Protein AF-A0A920K5R7-F1 (afdb_monomer_lite)

Secondary structure (DSSP, 8-state):
-HHHHHHHHHHHHTT-------TTS-HHHHHHHHHHHT--SS-EEEETTEEEEEHHHHHHHHHT-

Foldseek 3Di:
DVLVVVLVVVCVVVVHDDDDDPCVVPVCSLVVVCVVLVHNDDDWDDDPNHTDDHSVSSVVVVVVD

Sequence (65 aa):
MWFSMAVSNMLKILEVNFKGVNVLEDQSLREGIKIYSDWPTIPQLYIKKEFVGGCDIIKEMYKEW

Structure (mmCIF, N/CA/C/O backbone):
data_AF-A0A920K5R7-F1
#
_entry.id   AF-A0A920K5R7-F1
#
loop_
_atom_site.group_PDB
_atom_site.id
_atom_site.type_symbol
_atom_site.label_atom_id
_atom_site.label_alt_id
_atom_site.label_comp_id
_atom_site.label_asym_id
_atom_site.label_entity_id
_atom_site.label_seq_id
_atom_site.pdbx_PDB_ins_code
_atom_site.Cartn_x
_atom_site.Cartn_y
_atom_site.Cartn_z
_atom_site.occupancy
_atom_site.B_iso_or_equiv
_atom_site.auth_seq_id
_atom_site.auth_comp_id
_atom_site.auth_asym_id
_atom_site.auth_atom_id
_atom_site.pdbx_PDB_model_num
ATOM 1 N N . MET A 1 1 ? 9.903 -5.410 3.241 1.00 56.22 1 MET A N 1
ATOM 2 C CA . MET A 1 1 ? 9.339 -6.313 4.273 1.00 56.22 1 MET A CA 1
ATOM 3 C C . MET A 1 1 ? 8.833 -5.577 5.515 1.00 56.22 1 MET A C 1
ATOM 5 O O . MET A 1 1 ? 7.688 -5.803 5.876 1.00 56.22 1 MET A O 1
ATOM 9 N N . TRP A 1 2 ? 9.599 -4.663 6.127 1.00 55.25 2 TRP A N 1
ATOM 10 C CA . TRP A 1 2 ? 9.186 -3.964 7.362 1.00 55.25 2 TRP A CA 1
ATOM 11 C C . TRP A 1 2 ? 7.880 -3.149 7.240 1.00 55.25 2 TRP A C 1
ATOM 13 O O . TRP A 1 2 ? 7.024 -3.224 8.117 1.00 55.25 2 TRP A O 1
ATOM 23 N N . PHE A 1 3 ? 7.672 -2.433 6.130 1.00 60.84 3 PHE A N 1
ATOM 24 C CA . PHE A 1 3 ? 6.464 -1.616 5.932 1.00 60.84 3 PHE A CA 1
ATOM 25 C C . PHE A 1 3 ? 5.194 -2.445 5.687 1.00 60.84 3 PHE A C 1
ATOM 27 O O . PHE A 1 3 ? 4.144 -2.148 6.244 1.00 60.84 3 PHE A O 1
ATOM 34 N N . SER A 1 4 ? 5.290 -3.533 4.920 1.00 67.75 4 SER A N 1
ATOM 35 C CA . SER A 1 4 ? 4.161 -4.439 4.672 1.00 67.75 4 SER A CA 1
ATOM 36 C C . SER A 1 4 ? 3.686 -5.141 5.950 1.00 67.75 4 SER A C 1
ATOM 38 O O . SER A 1 4 ? 2.490 -5.379 6.111 1.00 67.75 4 SER A O 1
ATOM 40 N N . MET A 1 5 ? 4.609 -5.445 6.872 1.00 74.25 5 MET A N 1
ATOM 41 C CA . MET A 1 5 ? 4.291 -6.075 8.156 1.00 74.25 5 MET A CA 1
ATOM 42 C C . MET A 1 5 ? 3.502 -5.136 9.075 1.00 74.25 5 MET A C 1
ATOM 44 O O . MET A 1 5 ? 2.522 -5.566 9.678 1.00 74.25 5 MET A O 1
ATOM 48 N N . ALA A 1 6 ? 3.874 -3.853 9.124 1.00 74.12 6 ALA A N 1
ATOM 49 C CA . ALA A 1 6 ? 3.156 -2.847 9.906 1.00 74.12 6 ALA A CA 1
ATOM 50 C C . ALA A 1 6 ? 1.691 -2.703 9.452 1.00 74.12 6 ALA A C 1
ATOM 52 O O . ALA A 1 6 ? 0.781 -2.799 10.272 1.00 74.12 6 ALA A O 1
ATOM 53 N N . VAL A 1 7 ? 1.461 -2.567 8.140 1.00 70.00 7 VAL A N 1
ATOM 54 C CA . VAL A 1 7 ? 0.106 -2.452 7.567 1.00 70.00 7 VAL A CA 1
ATOM 55 C C . VAL A 1 7 ? -0.715 -3.719 7.820 1.00 70.00 7 VAL A C 1
ATOM 57 O O . VAL A 1 7 ? -1.863 -3.646 8.252 1.00 70.00 7 VAL A O 1
ATOM 60 N N . SER A 1 8 ? -0.113 -4.893 7.612 1.00 71.88 8 SER A N 1
ATOM 61 C CA . SER A 1 8 ? -0.798 -6.178 7.806 1.00 71.88 8 SER A CA 1
ATOM 62 C C . SER A 1 8 ? -1.201 -6.417 9.264 1.00 71.88 8 SER A C 1
ATOM 64 O O . SER A 1 8 ? -2.275 -6.953 9.517 1.00 71.88 8 SER A O 1
ATOM 66 N N . ASN A 1 9 ? -0.359 -6.030 10.229 1.00 78.75 9 ASN A N 1
ATOM 67 C CA . ASN A 1 9 ? -0.667 -6.184 11.654 1.00 78.75 9 ASN A CA 1
ATOM 68 C C . ASN A 1 9 ? -1.809 -5.268 12.096 1.00 78.75 9 ASN A C 1
ATOM 70 O O . ASN A 1 9 ? -2.679 -5.709 12.840 1.00 78.75 9 ASN A O 1
ATOM 74 N N . MET A 1 10 ? -1.848 -4.031 11.607 1.00 73.75 10 MET A N 1
ATOM 75 C CA . MET A 1 10 ? -2.937 -3.113 11.925 1.00 73.75 10 MET A CA 1
ATOM 76 C C . MET A 1 10 ? -4.284 -3.603 11.387 1.00 73.75 10 MET A C 1
ATOM 78 O O . MET A 1 10 ? -5.265 -3.630 12.123 1.00 73.75 10 MET A O 1
ATOM 82 N N . LEU A 1 11 ? -4.330 -4.053 10.129 1.00 74.06 11 LEU A N 1
ATOM 83 C CA . LEU A 1 11 ? -5.560 -4.596 9.547 1.00 74.06 11 LEU A CA 1
ATOM 84 C C . LEU A 1 11 ? -6.056 -5.838 10.305 1.00 74.06 11 LEU A C 1
ATOM 86 O O . LEU A 1 11 ? -7.261 -6.018 10.446 1.00 74.06 11 LEU A O 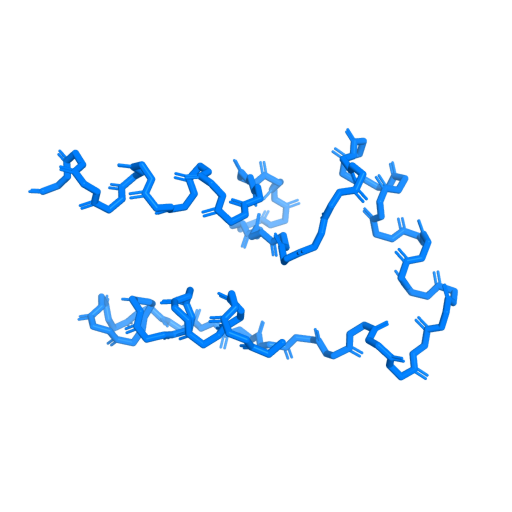1
ATOM 90 N N . LYS A 1 12 ? -5.140 -6.657 10.844 1.00 77.19 12 LYS A N 1
ATOM 91 C CA . LYS A 1 12 ? -5.491 -7.785 11.722 1.00 77.19 12 LYS A CA 1
ATOM 92 C C . LYS A 1 12 ? -6.087 -7.341 13.058 1.00 77.19 12 LYS A C 1
ATOM 94 O O . LYS A 1 12 ? -7.044 -7.963 13.498 1.00 77.19 12 LYS A O 1
ATOM 99 N N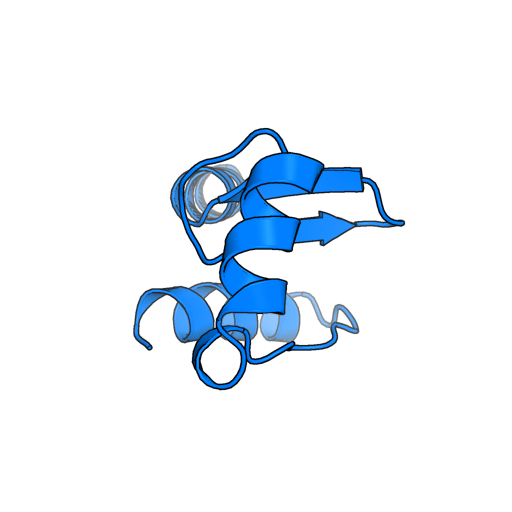 . ILE A 1 13 ? -5.537 -6.303 13.696 1.00 78.94 13 ILE A N 1
ATOM 100 C CA . ILE A 1 13 ? -6.073 -5.759 14.960 1.00 78.94 13 ILE A CA 1
ATOM 101 C C . ILE A 1 13 ? -7.494 -5.225 14.758 1.00 78.94 13 ILE A C 1
ATOM 103 O O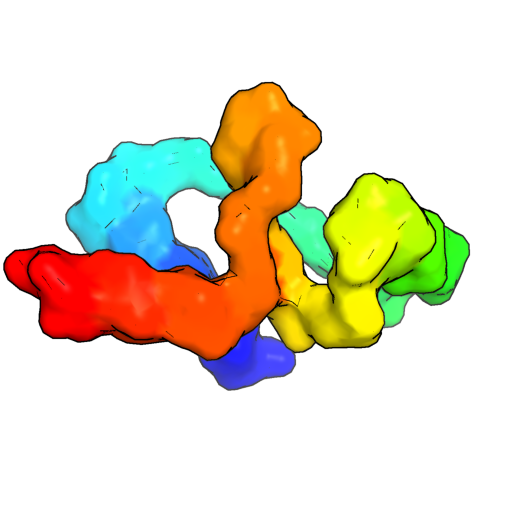 . ILE A 1 13 ? -8.346 -5.416 15.614 1.00 78.94 13 ILE A O 1
ATOM 107 N N . LEU A 1 14 ? -7.752 -4.597 13.610 1.00 77.12 14 LEU A N 1
ATOM 108 C CA . LEU A 1 14 ? -9.069 -4.073 13.241 1.00 77.12 14 LEU A CA 1
ATOM 109 C C . LEU A 1 14 ? -10.035 -5.158 12.719 1.00 77.12 14 LEU A C 1
ATOM 111 O O . LEU A 1 14 ? -11.118 -4.820 12.249 1.00 77.12 14 LEU A O 1
ATOM 115 N N . GLU A 1 15 ? -9.634 -6.437 12.739 1.00 79.69 15 GLU A N 1
ATOM 116 C CA . GLU A 1 15 ? -10.389 -7.583 12.202 1.00 79.69 15 GLU A CA 1
ATOM 117 C C . GLU A 1 15 ? -10.874 -7.388 10.751 1.00 79.69 15 GLU A C 1
ATOM 119 O O . GLU A 1 15 ? -11.879 -7.947 10.307 1.00 79.69 15 GLU A O 1
ATOM 124 N N . VAL A 1 16 ? -10.132 -6.601 9.967 1.00 78.12 16 VAL A N 1
ATOM 125 C CA . VAL A 1 16 ? -10.464 -6.322 8.572 1.00 78.12 16 VAL A CA 1
ATOM 126 C C . VAL A 1 16 ? -9.941 -7.456 7.701 1.00 78.12 16 VAL A C 1
ATOM 128 O O . VAL A 1 16 ? -8.750 -7.762 7.696 1.00 78.12 16 VAL A O 1
ATOM 131 N N . ASN A 1 17 ? -10.815 -8.057 6.894 1.00 77.88 17 ASN A N 1
ATOM 132 C CA . ASN A 1 17 ? -10.388 -8.993 5.857 1.00 77.88 17 ASN A CA 1
ATOM 133 C C . ASN A 1 17 ? -9.628 -8.247 4.753 1.00 77.88 17 ASN A C 1
ATOM 135 O O . ASN A 1 17 ? -10.188 -7.386 4.073 1.00 77.88 17 ASN A O 1
ATOM 139 N N . PHE A 1 18 ? -8.365 -8.611 4.535 1.00 81.69 18 PHE A N 1
ATOM 140 C CA . PHE A 1 18 ? -7.533 -8.057 3.470 1.00 81.69 18 PHE A CA 1
ATOM 141 C C . PHE A 1 18 ? -6.783 -9.154 2.720 1.00 81.69 18 PHE A C 1
ATOM 143 O O . PHE A 1 18 ? -6.554 -10.252 3.227 1.00 81.69 18 PHE A O 1
ATOM 150 N N . LYS A 1 19 ? -6.365 -8.834 1.495 1.00 84.06 19 LYS A N 1
ATOM 151 C CA . LYS A 1 19 ? -5.514 -9.694 0.674 1.00 84.06 19 LYS A CA 1
ATOM 152 C C . LYS A 1 19 ? -4.178 -9.000 0.439 1.00 84.06 19 LYS A C 1
ATOM 154 O O . LYS A 1 19 ? -4.144 -7.875 -0.049 1.00 84.06 19 LYS A O 1
ATOM 159 N N . GLY A 1 20 ? -3.085 -9.685 0.761 1.00 83.00 20 GLY A N 1
ATOM 160 C CA . GLY A 1 20 ? -1.745 -9.270 0.357 1.00 83.00 20 GLY A CA 1
ATOM 161 C C . GLY A 1 20 ? -1.452 -9.720 -1.073 1.00 83.00 20 GLY A C 1
ATOM 162 O O . GLY A 1 20 ? -1.736 -10.862 -1.431 1.00 83.00 20 GLY A O 1
ATOM 163 N N . VAL A 1 21 ? -0.877 -8.834 -1.884 1.00 84.56 21 VAL A N 1
ATOM 164 C CA . VAL A 1 21 ? -0.363 -9.165 -3.220 1.00 84.56 21 VAL A CA 1
ATOM 165 C C . VAL A 1 21 ? 1.132 -8.875 -3.230 1.00 84.56 21 VAL A C 1
ATOM 167 O O . VAL A 1 21 ? 1.548 -7.749 -2.947 1.00 84.56 21 VAL A O 1
ATOM 170 N N . ASN A 1 22 ? 1.947 -9.891 -3.518 1.00 84.19 22 ASN A N 1
ATOM 171 C CA . ASN A 1 22 ? 3.390 -9.721 -3.600 1.00 84.19 22 ASN A CA 1
ATOM 172 C C . ASN A 1 22 ? 3.785 -9.188 -4.979 1.00 84.19 22 ASN A C 1
ATOM 174 O O . ASN A 1 22 ? 3.919 -9.935 -5.939 1.00 84.19 22 ASN A O 1
ATOM 178 N N . VAL A 1 23 ? 3.990 -7.879 -5.063 1.00 85.19 23 VAL A N 1
ATOM 179 C CA . VAL A 1 23 ? 4.411 -7.212 -6.302 1.00 85.19 23 VAL A CA 1
ATOM 180 C C . VAL A 1 23 ? 5.923 -7.276 -6.537 1.00 85.19 23 VAL A C 1
ATOM 182 O O . VAL A 1 23 ? 6.402 -6.786 -7.549 1.00 85.19 23 VAL A O 1
ATOM 185 N N . LEU A 1 24 ? 6.709 -7.836 -5.610 1.00 81.25 24 LEU A N 1
ATOM 186 C CA . LEU A 1 24 ? 8.161 -7.961 -5.792 1.00 81.25 24 LEU A CA 1
ATOM 187 C C . LEU A 1 24 ? 8.539 -9.112 -6.730 1.00 81.25 24 LEU A C 1
ATOM 189 O O . LEU A 1 24 ? 9.642 -9.107 -7.265 1.00 81.25 24 LEU A O 1
ATOM 193 N N . GLU A 1 25 ? 7.636 -10.073 -6.922 1.00 85.94 25 GLU A N 1
ATOM 194 C CA . GLU A 1 25 ? 7.844 -11.239 -7.789 1.00 85.94 25 GLU A CA 1
ATOM 195 C C . GLU A 1 25 ? 7.496 -10.963 -9.258 1.00 85.94 25 GLU A C 1
ATOM 197 O O . GLU A 1 25 ? 7.896 -11.727 -10.130 1.00 85.94 25 GLU A O 1
ATOM 202 N N . ASP A 1 26 ? 6.798 -9.859 -9.545 1.00 88.88 26 ASP A N 1
ATOM 203 C CA . ASP A 1 26 ? 6.377 -9.480 -10.894 1.00 88.88 26 ASP A CA 1
ATOM 204 C C . ASP A 1 26 ? 6.648 -7.990 -11.140 1.00 88.88 26 ASP A C 1
ATOM 206 O O . ASP A 1 26 ? 6.015 -7.096 -10.570 1.00 88.88 26 ASP A O 1
ATOM 210 N N . GLN A 1 27 ? 7.619 -7.718 -12.011 1.00 87.69 27 GLN A N 1
ATOM 211 C CA . GLN A 1 27 ? 8.042 -6.359 -12.328 1.00 87.69 27 GLN A CA 1
ATOM 212 C C . GLN A 1 27 ? 6.987 -5.584 -13.130 1.00 87.69 27 GLN A C 1
ATOM 214 O O . GLN A 1 27 ? 6.846 -4.377 -12.935 1.00 87.69 27 GLN A O 1
ATOM 219 N N . SER A 1 28 ? 6.206 -6.255 -13.980 1.00 89.94 28 SER A N 1
ATOM 220 C CA . SER A 1 28 ? 5.106 -5.629 -14.719 1.00 89.94 28 SER A CA 1
ATOM 221 C C . SER A 1 28 ? 3.985 -5.211 -13.774 1.00 89.94 28 SER A C 1
ATOM 223 O O . SER A 1 28 ? 3.478 -4.096 -13.882 1.00 89.94 28 SER A O 1
ATOM 225 N N . LEU A 1 29 ? 3.651 -6.053 -12.793 1.00 88.62 29 LEU A N 1
ATOM 226 C CA . LEU A 1 29 ? 2.691 -5.717 -11.745 1.00 88.62 29 LEU A CA 1
ATOM 227 C C . LEU A 1 29 ? 3.190 -4.554 -10.878 1.00 88.62 29 LEU A C 1
ATOM 229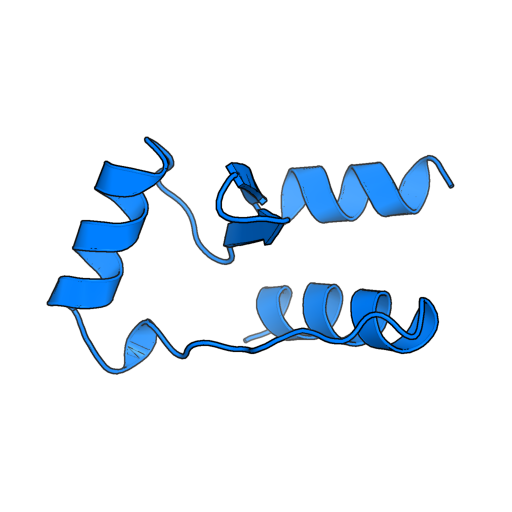 O O . LEU A 1 29 ? 2.423 -3.648 -10.547 1.00 88.62 29 LEU A O 1
ATOM 233 N N . ARG A 1 30 ? 4.485 -4.550 -10.539 1.00 87.69 30 ARG A N 1
ATOM 234 C CA . ARG A 1 30 ? 5.122 -3.489 -9.750 1.00 87.69 30 ARG A CA 1
ATOM 235 C C . ARG A 1 30 ? 5.079 -2.125 -10.425 1.00 87.69 30 ARG A C 1
ATOM 237 O O . ARG A 1 30 ? 4.865 -1.129 -9.740 1.00 87.69 30 ARG A O 1
ATOM 244 N N . GLU A 1 31 ? 5.337 -2.053 -11.725 1.00 89.31 31 GLU A N 1
ATOM 245 C CA . GLU A 1 31 ? 5.279 -0.778 -12.445 1.00 89.31 31 GLU A CA 1
ATOM 246 C C . GLU A 1 31 ? 3.832 -0.396 -12.775 1.00 89.31 31 GLU A C 1
ATOM 248 O O . GLU A 1 31 ? 3.448 0.760 -12.603 1.00 89.31 31 GLU A O 1
ATOM 253 N N . GLY A 1 32 ? 2.992 -1.370 -13.138 1.00 90.00 32 GLY A N 1
ATOM 254 C CA . GLY A 1 32 ? 1.580 -1.146 -13.442 1.00 90.00 32 GLY A CA 1
ATOM 255 C C . GLY A 1 32 ? 0.798 -0.564 -12.265 1.00 90.00 32 GLY A C 1
ATOM 256 O O . GLY A 1 32 ? 0.014 0.363 -12.456 1.00 90.00 32 GLY A O 1
ATOM 257 N N . ILE A 1 33 ? 1.046 -1.044 -11.039 1.00 88.94 33 ILE A N 1
ATOM 258 C CA . ILE A 1 33 ? 0.331 -0.544 -9.858 1.00 88.94 33 ILE A CA 1
ATOM 259 C C . ILE A 1 33 ? 0.674 0.918 -9.550 1.00 88.94 33 ILE A C 1
ATOM 261 O O . ILE A 1 33 ? -0.215 1.670 -9.174 1.00 88.94 33 ILE A O 1
ATOM 265 N N . LYS A 1 34 ? 1.924 1.350 -9.779 1.00 88.44 34 LYS A N 1
ATOM 266 C CA . LYS A 1 34 ? 2.332 2.750 -9.573 1.00 88.44 34 LYS A CA 1
ATOM 267 C C . LYS A 1 34 ? 1.609 3.694 -10.523 1.00 88.44 34 LYS A C 1
ATOM 269 O O . LYS A 1 34 ? 1.151 4.745 -10.090 1.00 88.44 34 LY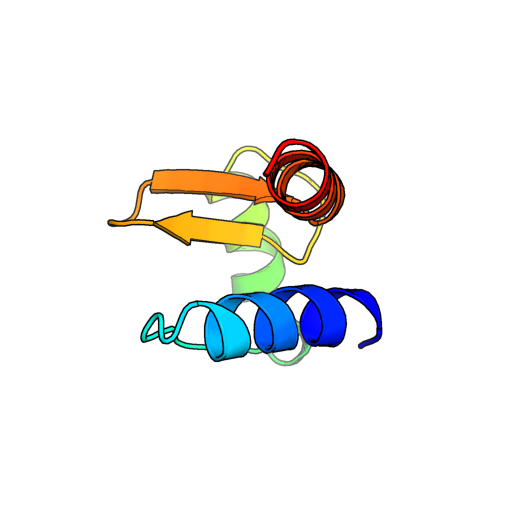S A O 1
ATOM 274 N N . ILE A 1 35 ? 1.502 3.296 -11.793 1.00 90.38 35 ILE A N 1
ATOM 275 C CA . ILE A 1 35 ? 0.796 4.057 -12.830 1.00 90.38 35 ILE A CA 1
ATOM 276 C C . ILE A 1 35 ? -0.701 4.100 -12.513 1.00 90.38 35 ILE A C 1
ATOM 278 O O . ILE A 1 35 ? -1.314 5.155 -12.613 1.00 90.38 35 ILE A O 1
ATOM 282 N N . TYR A 1 36 ? -1.283 2.975 -12.087 1.00 88.19 36 TYR A N 1
ATOM 283 C CA . TYR A 1 36 ? -2.705 2.897 -11.747 1.00 88.19 36 TYR A CA 1
ATOM 284 C C . TYR A 1 36 ? -3.090 3.804 -10.568 1.00 88.19 36 TYR A C 1
ATOM 286 O O . TYR A 1 36 ? -4.120 4.469 -10.627 1.00 88.19 36 TYR A O 1
ATOM 294 N N . SER A 1 37 ? -2.275 3.849 -9.510 1.00 87.81 37 SER A N 1
ATOM 295 C CA . SER A 1 37 ? -2.503 4.731 -8.352 1.00 87.81 37 SER A CA 1
ATOM 296 C C . SER A 1 37 ? -2.067 6.179 -8.553 1.00 87.81 37 SER A C 1
ATOM 298 O O . SER A 1 37 ? -2.309 6.985 -7.661 1.00 87.81 37 SER A O 1
ATOM 300 N N . ASP A 1 38 ? -1.334 6.476 -9.630 1.00 89.88 38 ASP A N 1
ATOM 301 C CA . ASP A 1 38 ? -0.514 7.690 -9.753 1.00 89.88 38 ASP A CA 1
ATOM 302 C C . ASP A 1 38 ? 0.358 7.928 -8.499 1.00 89.88 38 ASP A C 1
ATOM 304 O O . ASP A 1 38 ? 0.409 9.007 -7.912 1.00 89.88 38 ASP A O 1
ATOM 308 N N . TRP A 1 39 ? 1.008 6.857 -8.019 1.00 86.88 39 TRP A N 1
ATOM 309 C CA . TRP A 1 39 ? 1.752 6.868 -6.757 1.00 86.88 39 TRP A CA 1
ATOM 310 C C . TRP A 1 39 ? 3.064 6.081 -6.858 1.00 86.88 39 TRP A C 1
ATOM 312 O O . TRP A 1 39 ? 3.058 4.897 -7.207 1.00 86.88 39 TRP A O 1
ATOM 322 N N . PRO A 1 40 ? 4.216 6.684 -6.513 1.00 84.31 40 PRO A N 1
ATOM 323 C CA . PRO A 1 40 ? 5.518 6.104 -6.841 1.00 84.31 40 PRO A CA 1
ATOM 324 C C . PRO A 1 40 ? 5.982 4.994 -5.884 1.00 84.31 40 PRO A C 1
ATOM 326 O O . PRO A 1 40 ? 6.878 4.220 -6.237 1.00 84.31 40 PRO A O 1
ATOM 329 N N . THR A 1 41 ? 5.421 4.905 -4.670 1.00 84.75 41 THR A N 1
ATOM 330 C CA . THR A 1 41 ? 5.942 4.035 -3.599 1.00 84.75 41 THR A CA 1
ATOM 331 C C . THR A 1 41 ? 5.040 2.843 -3.267 1.00 84.75 41 THR A C 1
ATOM 333 O O . THR A 1 41 ? 3.854 2.805 -3.581 1.00 84.75 41 THR A O 1
ATOM 336 N N . ILE A 1 42 ? 5.642 1.828 -2.643 1.00 84.19 42 ILE A N 1
ATOM 337 C CA . ILE A 1 42 ? 5.011 0.592 -2.153 1.00 84.19 42 ILE A CA 1
ATOM 338 C C . ILE A 1 42 ? 5.412 0.450 -0.673 1.00 84.19 42 ILE A C 1
ATOM 340 O O . ILE A 1 42 ? 6.556 0.779 -0.342 1.00 84.19 42 ILE A O 1
ATOM 344 N N . PRO A 1 43 ? 4.556 -0.084 0.221 1.00 84.38 43 PRO A N 1
ATOM 345 C CA . PRO A 1 43 ? 3.225 -0.658 -0.015 1.00 84.38 43 PRO A CA 1
ATOM 346 C C . PRO A 1 43 ? 2.142 0.386 -0.294 1.00 84.38 43 PRO A C 1
ATOM 348 O O . PRO A 1 43 ? 2.226 1.505 0.199 1.00 84.38 43 PRO A O 1
ATOM 351 N N . GLN A 1 44 ? 1.128 -0.024 -1.058 1.00 87.38 44 GLN A N 1
ATOM 352 C CA . GLN A 1 44 ? -0.078 0.751 -1.351 1.00 87.38 44 GLN A CA 1
ATOM 353 C C . GLN A 1 44 ? -1.300 0.043 -0.755 1.00 87.38 44 GLN A C 1
ATOM 355 O O . GLN A 1 44 ? -1.401 -1.184 -0.849 1.00 87.38 44 GLN A O 1
ATOM 360 N N . LEU A 1 45 ? -2.216 0.803 -0.156 1.00 85.88 45 LEU A N 1
ATOM 361 C CA . LEU A 1 45 ? -3.484 0.302 0.372 1.00 85.88 45 LEU A CA 1
ATOM 362 C C . LEU A 1 45 ? -4.639 0.717 -0.535 1.00 85.88 45 LEU A C 1
ATOM 364 O O . LEU A 1 45 ? -4.747 1.875 -0.937 1.00 85.88 45 LEU A O 1
ATOM 368 N N . TYR A 1 46 ? -5.524 -0.242 -0.797 1.00 85.38 46 TYR A N 1
ATOM 369 C CA . TYR A 1 46 ? -6.743 -0.037 -1.563 1.00 85.38 46 TYR A CA 1
ATOM 370 C C . TYR A 1 46 ? -7.950 -0.509 -0.761 1.00 85.38 46 TYR A C 1
ATOM 372 O O . TYR A 1 46 ? -7.941 -1.614 -0.216 1.00 85.38 46 TYR A O 1
ATOM 380 N N . ILE A 1 47 ? -9.011 0.293 -0.741 1.00 83.81 47 ILE A N 1
ATOM 381 C CA . ILE A 1 47 ? -10.303 -0.056 -0.143 1.00 83.81 47 ILE A CA 1
ATOM 382 C C . ILE A 1 47 ? -11.350 0.082 -1.241 1.00 83.81 47 ILE A C 1
ATOM 384 O O . ILE A 1 47 ? -11.421 1.103 -1.908 1.00 83.81 47 ILE A O 1
ATOM 388 N N . LYS A 1 48 ? -12.146 -0.967 -1.481 1.00 83.38 48 LYS A N 1
ATOM 389 C CA . LYS A 1 48 ? -13.185 -0.972 -2.535 1.00 83.38 48 LYS A CA 1
ATOM 390 C C . LYS A 1 48 ? -12.672 -0.556 -3.931 1.00 83.38 48 LYS A C 1
ATOM 392 O O . LYS A 1 48 ? -13.425 0.001 -4.718 1.00 83.38 48 LYS A O 1
ATOM 397 N N . LYS A 1 49 ? -11.421 -0.913 -4.257 1.00 82.38 49 LYS A N 1
ATOM 398 C CA . LYS A 1 49 ? -10.693 -0.557 -5.499 1.00 82.38 49 LYS A CA 1
ATOM 399 C C . LYS A 1 49 ? -10.254 0.909 -5.606 1.00 82.38 49 LYS A C 1
ATOM 401 O O . LYS A 1 49 ? -9.643 1.265 -6.610 1.00 82.38 49 LYS A O 1
ATOM 406 N N . GLU A 1 50 ? -10.492 1.717 -4.581 1.00 85.31 50 GLU A N 1
ATOM 407 C CA . GLU A 1 50 ? -9.972 3.078 -4.488 1.00 85.31 50 GLU A CA 1
ATOM 408 C C . GLU A 1 50 ? -8.623 3.070 -3.777 1.00 85.31 50 GLU A C 1
ATOM 410 O O . GLU A 1 50 ? -8.433 2.358 -2.786 1.00 85.31 50 GLU A O 1
ATOM 415 N N . PHE A 1 51 ? -7.675 3.834 -4.314 1.00 87.25 51 PHE A N 1
ATOM 416 C CA . PHE A 1 51 ? -6.376 4.035 -3.691 1.00 87.25 51 PHE A CA 1
ATOM 417 C C . PHE A 1 51 ? -6.540 4.927 -2.458 1.00 87.25 51 PHE A C 1
ATOM 419 O O . PHE A 1 51 ? -7.083 6.023 -2.551 1.00 87.25 51 PHE A O 1
ATOM 426 N N . VAL A 1 52 ? -6.078 4.443 -1.307 1.00 86.56 52 VAL A N 1
ATOM 427 C CA . VAL A 1 52 ? -6.161 5.174 -0.034 1.00 86.56 52 VAL A CA 1
ATOM 428 C C . VAL A 1 52 ? -4.845 5.875 0.273 1.00 86.56 52 VAL A C 1
ATOM 430 O O . VAL A 1 52 ? -4.839 7.004 0.749 1.00 86.56 52 VAL A O 1
ATOM 433 N N . GLY A 1 53 ? -3.718 5.208 0.018 1.00 86.06 53 GLY A N 1
ATOM 434 C CA . GLY A 1 53 ? -2.416 5.782 0.319 1.00 86.06 53 GLY A CA 1
ATOM 435 C C . GLY A 1 53 ? -1.281 4.775 0.439 1.00 86.06 53 GLY A C 1
ATOM 436 O O . GLY A 1 53 ? -1.472 3.554 0.434 1.00 86.06 53 GLY A O 1
ATOM 437 N N . GLY A 1 54 ? -0.071 5.322 0.549 1.00 84.75 54 GLY A N 1
ATOM 438 C CA . GLY A 1 54 ? 1.145 4.579 0.866 1.00 84.75 54 GLY A CA 1
ATOM 439 C C . GLY A 1 54 ? 1.320 4.326 2.367 1.00 84.75 54 GLY A C 1
ATOM 440 O O . GLY A 1 54 ? 0.472 4.676 3.185 1.00 84.75 54 GLY A O 1
ATOM 441 N N . CYS A 1 55 ? 2.457 3.742 2.754 1.00 79.06 55 CYS A N 1
ATOM 442 C CA . CYS A 1 55 ? 2.732 3.399 4.154 1.00 79.06 55 CYS A CA 1
ATOM 443 C C . CYS A 1 55 ? 2.625 4.582 5.132 1.00 79.06 55 CYS A C 1
ATOM 445 O O . CYS A 1 55 ? 2.252 4.370 6.286 1.00 79.06 55 CYS A O 1
ATOM 447 N N . ASP A 1 56 ? 2.991 5.790 4.708 1.00 78.94 56 ASP A N 1
ATOM 448 C CA . ASP A 1 56 ? 3.030 6.966 5.581 1.00 78.94 56 ASP A CA 1
ATOM 449 C C . ASP A 1 56 ? 1.617 7.412 5.977 1.00 78.94 56 ASP A C 1
ATOM 451 O O . ASP A 1 56 ? 1.328 7.506 7.167 1.00 78.94 56 ASP A O 1
ATOM 455 N N . ILE A 1 57 ? 0.704 7.497 5.003 1.00 79.75 57 ILE A N 1
ATOM 456 C CA . ILE A 1 57 ? -0.721 7.809 5.215 1.00 79.75 57 ILE A CA 1
ATOM 457 C C . ILE A 1 57 ? -1.365 6.767 6.131 1.00 79.75 57 ILE A C 1
ATOM 459 O O . ILE A 1 57 ? -2.070 7.097 7.076 1.00 79.75 57 ILE A O 1
ATOM 463 N N . ILE A 1 58 ? -1.068 5.487 5.902 1.00 77.44 58 ILE A N 1
ATOM 464 C CA . ILE A 1 58 ? -1.605 4.388 6.709 1.00 77.44 58 ILE A CA 1
ATOM 465 C C . ILE A 1 58 ? -1.146 4.495 8.177 1.00 77.44 58 ILE A C 1
ATOM 467 O O . ILE A 1 58 ? -1.906 4.184 9.092 1.00 77.44 58 ILE A O 1
ATOM 471 N N . LYS A 1 59 ? 0.093 4.941 8.421 1.00 74.00 59 LYS A N 1
ATOM 472 C CA . LYS A 1 59 ? 0.607 5.180 9.779 1.00 74.00 59 LYS A CA 1
ATOM 473 C C . LYS A 1 59 ? -0.007 6.416 10.428 1.00 74.00 59 LYS A C 1
ATOM 475 O O . LYS A 1 59 ? -0.197 6.403 11.639 1.00 74.00 59 LYS A O 1
ATOM 480 N N . GLU A 1 60 ? -0.270 7.471 9.663 1.00 76.38 60 GLU A N 1
ATOM 481 C CA . GLU A 1 60 ? -0.959 8.666 10.162 1.00 76.38 60 GLU A CA 1
ATOM 482 C C . GLU A 1 60 ? -2.407 8.351 10.534 1.00 76.38 60 GLU A C 1
ATOM 484 O O . GLU A 1 60 ? -2.799 8.617 11.665 1.00 76.38 60 GLU A O 1
ATOM 489 N N . MET A 1 61 ? -3.141 7.645 9.666 1.00 70.56 61 MET A N 1
ATOM 490 C CA . MET A 1 61 ? -4.499 7.169 9.955 1.00 70.56 61 MET A CA 1
ATOM 491 C C . MET A 1 61 ? -4.571 6.352 11.252 1.00 70.56 61 MET A C 1
ATOM 493 O O . MET A 1 61 ? -5.561 6.438 11.964 1.00 70.56 61 MET A O 1
ATOM 497 N N . TYR A 1 62 ? -3.532 5.574 11.578 1.00 68.38 62 TYR A N 1
ATOM 498 C CA . TYR A 1 62 ? -3.465 4.843 12.847 1.00 68.38 62 TYR A CA 1
ATOM 499 C C . TYR A 1 62 ? -3.197 5.734 14.059 1.00 68.38 62 TYR A C 1
ATOM 501 O O . TYR A 1 62 ? -3.683 5.450 15.142 1.00 68.38 62 TYR A O 1
ATOM 509 N N . LYS A 1 63 ? -2.361 6.767 13.905 1.00 68.88 63 LYS A N 1
ATOM 510 C CA . LYS A 1 63 ? -1.997 7.668 15.008 1.00 68.88 63 LYS A CA 1
ATOM 511 C C . LYS A 1 63 ? -3.132 8.609 15.402 1.00 68.88 63 LYS A C 1
ATOM 513 O O . LYS A 1 63 ? -3.126 9.091 16.528 1.00 68.88 63 LYS A O 1
ATOM 518 N N . GLU A 1 64 ? -4.024 8.922 14.467 1.00 57.66 64 GLU A N 1
ATOM 519 C CA . GLU A 1 64 ? -5.186 9.787 14.700 1.00 57.66 64 GLU A CA 1
ATOM 520 C C . GLU A 1 64 ? -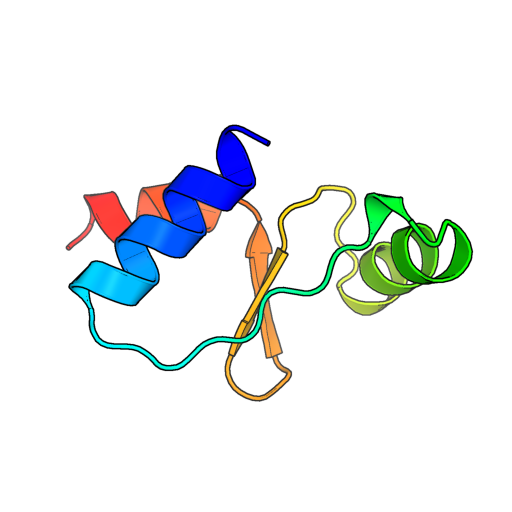6.403 9.044 15.280 1.00 57.66 64 GLU A C 1
ATOM 522 O O . GLU A 1 64 ? -7.392 9.689 15.625 1.00 57.66 64 GLU A O 1
ATOM 527 N N . TRP A 1 65 ? -6.330 7.716 15.405 1.00 53.47 65 TRP A N 1
ATOM 528 C CA . TRP A 1 65 ? -7.305 6.884 16.118 1.00 53.47 65 TRP A CA 1
ATOM 529 C C . TRP A 1 65 ? -6.897 6.680 17.578 1.00 53.47 65 TRP A C 1
ATOM 531 O O . TRP A 1 65 ? -7.803 6.733 18.440 1.00 53.47 65 TRP A O 1
#

Radius of gyration: 11.86 Å; chains: 1; bounding box: 22×21×31 Å

pLDDT: mean 79.98, std 9.0, range [53.47, 90.38]